Protein AF-A0A968EZ42-F1 (afdb_monomer_lite)

Structure (mmCIF, N/CA/C/O backbone):
data_AF-A0A968EZ42-F1
#
_entry.id   AF-A0A968EZ42-F1
#
loop_
_atom_site.group_PDB
_atom_site.id
_atom_site.type_symbol
_atom_site.label_atom_id
_atom_site.label_alt_id
_atom_site.label_comp_id
_atom_site.label_asym_id
_atom_site.label_entity_id
_atom_site.label_seq_id
_atom_site.pdbx_PDB_ins_code
_atom_site.Cartn_x
_atom_site.Cartn_y
_atom_site.Cartn_z
_atom_site.occupancy
_atom_site.B_iso_or_equiv
_atom_site.auth_seq_id
_atom_site.auth_comp_id
_atom_site.auth_asym_id
_atom_site.auth_atom_id
_atom_site.pdbx_PDB_model_num
ATOM 1 N N . MET A 1 1 ? 14.935 3.195 9.522 1.00 44.88 1 MET A N 1
ATOM 2 C CA . MET A 1 1 ? 14.683 4.555 10.051 1.00 44.88 1 MET A CA 1
ATOM 3 C C . MET A 1 1 ? 13.265 4.922 9.641 1.00 44.88 1 MET A C 1
ATOM 5 O O . MET A 1 1 ? 13.025 5.010 8.445 1.00 44.88 1 MET A O 1
ATOM 9 N N . LEU A 1 2 ? 12.325 5.014 10.585 1.00 53.47 2 LEU A N 1
ATOM 10 C CA . LEU A 1 2 ? 10.928 5.356 10.293 1.00 53.47 2 LEU A CA 1
ATOM 11 C C . LEU A 1 2 ? 10.885 6.849 9.913 1.00 53.47 2 LEU A C 1
ATOM 13 O O . LEU A 1 2 ? 11.255 7.695 10.728 1.00 53.47 2 LEU A O 1
ATOM 17 N N . LYS A 1 3 ? 10.536 7.184 8.664 1.00 55.44 3 LYS A N 1
ATOM 18 C CA . LYS A 1 3 ? 10.188 8.572 8.308 1.00 55.44 3 LYS A CA 1
ATOM 19 C C . LYS A 1 3 ? 8.899 8.932 9.048 1.00 55.44 3 LYS A C 1
ATOM 21 O O . LYS A 1 3 ? 8.080 8.052 9.277 1.00 55.44 3 LYS A O 1
ATOM 26 N N . ALA A 1 4 ? 8.725 10.199 9.422 1.00 53.81 4 ALA A N 1
ATOM 27 C CA . ALA A 1 4 ? 7.500 10.651 10.074 1.00 53.81 4 ALA A CA 1
ATOM 28 C C . ALA A 1 4 ? 6.282 10.298 9.204 1.00 53.81 4 ALA A C 1
ATOM 30 O O . ALA A 1 4 ? 6.166 10.774 8.074 1.00 53.81 4 ALA A O 1
ATOM 31 N N . VAL A 1 5 ? 5.421 9.434 9.735 1.00 63.56 5 VAL A N 1
ATOM 32 C CA . VAL A 1 5 ? 4.149 9.048 9.134 1.00 63.56 5 VAL A CA 1
ATOM 33 C C . VAL A 1 5 ? 3.076 9.869 9.837 1.00 63.56 5 VAL A C 1
ATOM 35 O O . VAL A 1 5 ? 2.955 9.809 11.058 1.00 63.56 5 VAL A O 1
ATOM 38 N N . TYR A 1 6 ? 2.332 10.676 9.089 1.00 76.12 6 TYR A N 1
ATOM 39 C CA . TYR A 1 6 ? 1.188 11.411 9.621 1.00 76.12 6 TYR A CA 1
ATOM 40 C C . TYR A 1 6 ? -0.084 10.770 9.075 1.00 76.12 6 TYR A C 1
ATOM 42 O O . TYR A 1 6 ? -0.190 10.577 7.868 1.00 76.12 6 TYR A O 1
ATOM 50 N N . GLY A 1 7 ? -1.036 10.464 9.959 1.00 81.69 7 GLY A N 1
ATOM 51 C CA . GLY A 1 7 ? -2.366 9.985 9.573 1.00 81.69 7 GLY A CA 1
ATOM 52 C C . GLY A 1 7 ? -2.571 8.469 9.567 1.00 81.69 7 GLY A C 1
ATOM 53 O O . GLY A 1 7 ? -3.683 8.061 9.279 1.00 81.69 7 GLY A O 1
ATOM 54 N N . LEU A 1 8 ? -1.562 7.662 9.916 1.00 87.38 8 LEU A N 1
ATOM 55 C CA . LEU A 1 8 ? -1.720 6.210 10.091 1.00 87.38 8 LEU A CA 1
ATOM 56 C C . LEU A 1 8 ? -1.780 5.839 11.572 1.00 87.38 8 LEU A C 1
ATOM 58 O O . LEU A 1 8 ? -1.131 6.487 12.406 1.00 87.38 8 LEU A O 1
ATOM 62 N N . SER A 1 9 ? -2.512 4.779 11.899 1.00 89.69 9 SER A N 1
ATOM 63 C CA . SER A 1 9 ? -2.567 4.243 13.254 1.00 89.69 9 SER A CA 1
ATOM 64 C C . SER A 1 9 ? -1.209 3.708 13.709 1.00 89.69 9 SER A C 1
ATOM 66 O O . SER A 1 9 ? -0.286 3.446 12.930 1.00 89.69 9 SER A O 1
ATOM 68 N N . GLN A 1 10 ? -1.072 3.553 15.025 1.00 89.06 10 GLN A N 1
ATOM 69 C CA . GLN A 1 10 ? 0.106 2.918 15.608 1.00 89.06 10 GLN A CA 1
ATOM 70 C C . GLN A 1 10 ? 0.191 1.440 15.222 1.00 89.06 10 GLN A C 1
ATOM 72 O O . GLN A 1 10 ? 1.290 0.940 15.008 1.00 89.06 10 GLN A O 1
ATOM 77 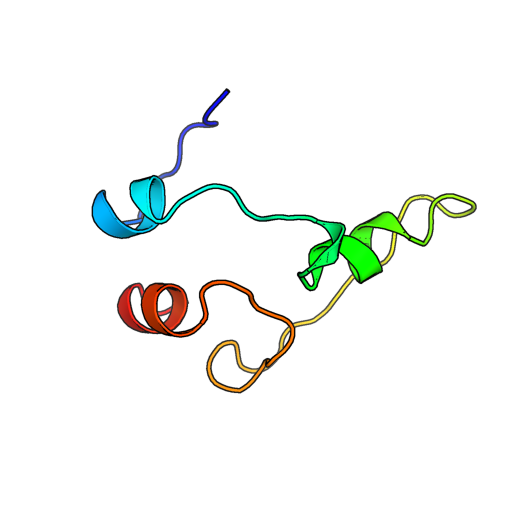N N . GLU A 1 11 ? -0.953 0.766 15.107 1.00 89.38 11 GLU A N 1
ATOM 78 C CA . GLU A 1 11 ? -1.041 -0.641 14.727 1.00 89.38 11 GLU A CA 1
ATOM 79 C C . GLU A 1 11 ? -0.463 -0.852 13.327 1.00 89.38 11 GLU A C 1
ATOM 81 O O . GLU A 1 11 ? 0.514 -1.591 13.178 1.00 89.38 11 GLU A O 1
ATOM 86 N N . TYR A 1 12 ? -0.914 -0.063 12.349 1.00 87.38 12 TYR A N 1
ATOM 87 C CA . TYR A 1 12 ? -0.404 -0.111 10.979 1.00 87.38 12 TYR A CA 1
ATOM 88 C C . TYR A 1 12 ? 1.086 0.222 10.867 1.00 87.38 12 TYR A C 1
ATOM 90 O O . TYR A 1 12 ? 1.810 -0.364 10.063 1.00 87.38 12 TYR A O 1
ATOM 98 N N . GLN A 1 13 ? 1.588 1.139 11.697 1.00 87.38 13 GLN A N 1
ATOM 99 C CA . GLN A 1 13 ? 3.022 1.444 11.753 1.00 87.38 13 GLN A CA 1
ATOM 100 C C . GLN A 1 13 ? 3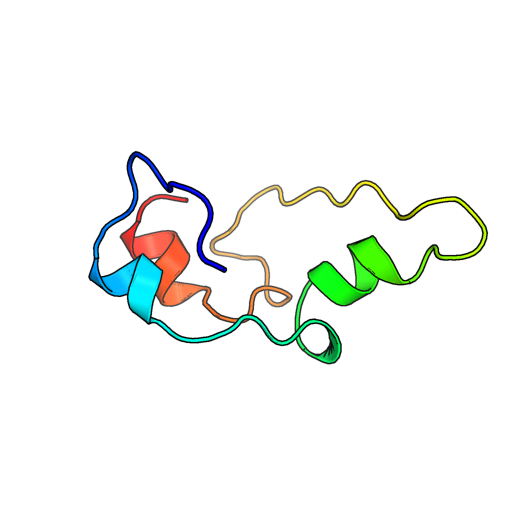.859 0.287 12.321 1.00 87.38 13 GLN A C 1
ATOM 102 O O . GLN A 1 13 ? 5.063 0.218 12.063 1.00 87.38 13 GLN A O 1
ATOM 107 N N . THR A 1 14 ? 3.244 -0.608 13.097 1.00 89.50 14 THR A N 1
ATOM 108 C CA . THR A 1 14 ? 3.914 -1.727 13.779 1.00 89.50 14 THR A CA 1
ATOM 109 C C . THR A 1 14 ? 3.603 -3.106 13.197 1.00 89.50 14 THR A C 1
ATOM 111 O O . THR A 1 14 ? 4.154 -4.085 13.696 1.00 89.50 14 THR A O 1
ATOM 114 N N . LYS A 1 15 ? 2.818 -3.191 12.111 1.00 88.38 15 LYS A N 1
ATOM 115 C CA . LYS A 1 15 ? 2.429 -4.445 11.428 1.00 88.38 15 LYS A CA 1
ATOM 116 C C . LYS A 1 15 ? 3.595 -5.326 10.966 1.00 88.38 15 LYS A C 1
ATOM 118 O O . LYS A 1 15 ? 3.444 -6.520 10.731 1.00 88.38 15 LYS A O 1
ATOM 123 N N . GLY A 1 16 ? 4.780 -4.735 10.865 1.00 87.50 16 GLY A N 1
ATOM 124 C CA . GLY A 1 16 ? 6.006 -5.411 10.474 1.00 87.50 16 GLY A CA 1
ATOM 125 C C . GLY A 1 16 ? 6.658 -4.762 9.256 1.00 87.50 16 GLY A C 1
ATOM 126 O O . GLY A 1 16 ? 6.141 -3.789 8.699 1.00 87.50 16 GLY A O 1
ATOM 127 N N . PRO A 1 17 ? 7.854 -5.235 8.878 1.00 87.62 17 PRO A N 1
ATOM 128 C CA . PRO A 1 17 ? 8.544 -4.744 7.697 1.00 87.62 17 PRO A CA 1
ATOM 129 C C . PRO A 1 17 ? 7.852 -5.235 6.423 1.00 87.62 17 PRO A C 1
ATOM 131 O O . PRO A 1 17 ? 7.465 -6.392 6.333 1.00 87.62 17 PRO A O 1
ATOM 134 N N . VAL A 1 18 ? 7.790 -4.380 5.402 1.00 86.25 18 VAL A N 1
ATOM 135 C CA . VAL A 1 18 ? 7.457 -4.826 4.044 1.00 86.25 18 VAL A CA 1
ATOM 136 C C . VAL A 1 18 ? 8.675 -5.522 3.444 1.00 86.25 18 VAL A C 1
ATOM 138 O O . VAL A 1 18 ? 9.763 -4.935 3.401 1.00 86.25 18 VAL A O 1
ATOM 141 N N . ILE A 1 19 ? 8.496 -6.756 2.988 1.00 87.38 19 ILE A N 1
ATOM 142 C CA . ILE A 1 19 ? 9.518 -7.524 2.278 1.00 87.38 19 ILE A CA 1
ATOM 143 C C . ILE A 1 19 ? 9.371 -7.216 0.790 1.00 87.38 19 ILE A C 1
ATOM 145 O O . ILE A 1 19 ? 8.320 -7.443 0.191 1.00 87.38 19 ILE A O 1
ATOM 149 N N . ALA A 1 20 ? 10.409 -6.626 0.200 1.00 81.94 20 ALA A N 1
ATOM 150 C CA . ALA A 1 20 ? 10.328 -6.107 -1.161 1.00 81.94 20 ALA A CA 1
ATOM 151 C C . ALA A 1 20 ? 10.035 -7.228 -2.161 1.00 81.94 20 ALA A C 1
ATOM 153 O O . ALA A 1 20 ? 9.153 -7.065 -2.990 1.00 81.94 20 ALA A O 1
ATOM 154 N N . GLU A 1 21 ? 10.698 -8.371 -1.999 1.00 81.31 21 GLU A N 1
ATOM 155 C CA . GLU A 1 21 ? 10.620 -9.551 -2.862 1.00 81.31 21 GLU A CA 1
ATOM 156 C C . GLU A 1 21 ? 9.251 -10.247 -2.843 1.00 81.31 21 GLU A C 1
ATOM 158 O O . GLU A 1 21 ? 8.940 -11.018 -3.748 1.00 81.31 21 GLU A O 1
ATOM 163 N N . GLU A 1 22 ? 8.442 -9.986 -1.818 1.00 77.44 22 GLU A N 1
ATOM 164 C CA . GLU A 1 22 ? 7.124 -10.596 -1.608 1.00 77.44 22 GLU A CA 1
ATOM 165 C C . GLU A 1 22 ? 5.980 -9.603 -1.845 1.00 77.44 22 GLU A C 1
ATOM 167 O O . GLU A 1 22 ? 4.822 -9.924 -1.588 1.00 77.44 22 GLU A O 1
ATOM 172 N N . SER A 1 23 ? 6.285 -8.383 -2.294 1.00 82.44 23 SER A N 1
ATOM 173 C CA . SER A 1 23 ? 5.290 -7.326 -2.449 1.00 82.44 23 SER A CA 1
ATOM 174 C C . SER A 1 23 ? 5.394 -6.617 -3.792 1.00 82.44 23 SER A C 1
ATOM 176 O O . SER A 1 23 ? 6.383 -6.714 -4.517 1.00 82.44 23 SER A O 1
ATOM 178 N N . ILE A 1 24 ? 4.383 -5.805 -4.082 1.00 84.81 24 ILE A N 1
ATOM 179 C CA . ILE A 1 24 ? 4.341 -4.858 -5.203 1.00 84.81 24 ILE A CA 1
ATOM 180 C C . ILE A 1 24 ? 5.586 -3.950 -5.313 1.00 84.81 24 ILE A C 1
ATOM 182 O O . ILE A 1 24 ? 5.887 -3.406 -6.377 1.00 84.81 24 ILE A O 1
ATOM 186 N N . TYR A 1 25 ? 6.361 -3.809 -4.230 1.00 82.31 25 TYR A N 1
ATOM 187 C CA . TYR A 1 25 ? 7.646 -3.114 -4.253 1.00 82.31 25 TYR A CA 1
ATOM 188 C C . TYR A 1 25 ? 8.659 -3.779 -5.179 1.00 82.31 25 TYR A C 1
ATOM 190 O O . TYR A 1 25 ? 9.483 -3.065 -5.749 1.00 82.31 25 TYR A O 1
ATOM 198 N N . GLN A 1 26 ? 8.598 -5.098 -5.367 1.00 81.56 26 GLN A N 1
ATOM 199 C CA . GLN A 1 26 ? 9.456 -5.784 -6.321 1.00 81.56 26 GLN A CA 1
ATOM 200 C C . GLN A 1 26 ? 9.253 -5.210 -7.725 1.00 81.56 26 GLN A C 1
ATOM 202 O O . GLN A 1 26 ? 10.218 -4.756 -8.328 1.00 81.56 26 GLN A O 1
ATOM 207 N N . GLU A 1 27 ? 8.009 -5.081 -8.194 1.00 79.69 27 GLU A N 1
ATOM 208 C CA . GLU A 1 27 ? 7.699 -4.461 -9.492 1.00 79.69 27 GLU A CA 1
ATOM 209 C C . GLU A 1 27 ? 8.142 -2.993 -9.565 1.00 79.69 27 GLU A C 1
ATOM 211 O O . GLU A 1 27 ? 8.614 -2.529 -10.606 1.00 79.69 27 GLU A O 1
ATOM 216 N N . MET A 1 28 ? 8.039 -2.248 -8.461 1.00 78.00 28 MET A N 1
ATOM 217 C CA . MET A 1 28 ? 8.518 -0.863 -8.396 1.00 78.00 28 MET A CA 1
ATOM 218 C C . MET A 1 28 ? 10.047 -0.782 -8.546 1.00 78.00 28 MET A C 1
ATOM 220 O O . MET A 1 28 ? 10.565 0.140 -9.182 1.00 78.00 28 MET A O 1
ATOM 224 N N . ILE A 1 29 ? 10.777 -1.741 -7.970 1.00 76.56 29 ILE A N 1
ATOM 225 C CA . ILE A 1 29 ? 12.241 -1.730 -7.869 1.00 76.56 29 ILE A CA 1
ATOM 226 C C . ILE A 1 29 ? 12.910 -2.478 -9.036 1.00 76.56 29 ILE A C 1
ATOM 228 O O . ILE A 1 29 ? 14.034 -2.131 -9.393 1.00 76.56 29 ILE A O 1
ATOM 232 N N . GLU A 1 30 ? 12.270 -3.480 -9.640 1.00 68.81 30 GLU A N 1
ATOM 233 C CA . GLU A 1 30 ? 12.875 -4.381 -10.635 1.00 68.81 30 GLU A CA 1
ATOM 234 C C . GLU A 1 30 ? 13.186 -3.731 -11.988 1.00 68.81 30 GLU A C 1
ATOM 236 O O . GLU A 1 30 ? 14.021 -4.248 -12.726 1.00 68.81 30 GLU A O 1
ATOM 241 N N . ASN A 1 31 ? 12.682 -2.531 -12.283 1.00 57.06 31 ASN A N 1
ATOM 242 C CA . ASN A 1 31 ? 13.139 -1.739 -13.435 1.00 57.06 31 ASN A CA 1
ATOM 243 C C . ASN A 1 31 ? 14.470 -1.002 -13.163 1.00 57.06 31 ASN A C 1
ATOM 245 O O . ASN A 1 31 ? 14.617 0.193 -13.441 1.00 57.06 31 ASN A O 1
ATOM 249 N N . ARG A 1 32 ? 15.465 -1.706 -12.604 1.00 53.41 32 ARG A N 1
ATOM 250 C CA . ARG A 1 32 ? 16.753 -1.120 -12.175 1.00 53.41 32 ARG A CA 1
ATOM 251 C C . ARG A 1 32 ? 17.580 -0.529 -13.314 1.00 53.41 32 ARG A C 1
ATOM 253 O O . ARG A 1 32 ? 18.331 0.410 -13.066 1.00 53.41 32 ARG A O 1
ATOM 260 N N . ASP A 1 33 ? 17.385 -1.003 -14.541 1.00 61.19 33 ASP A N 1
ATOM 261 C CA . ASP A 1 33 ? 18.064 -0.463 -15.724 1.00 61.19 33 ASP A CA 1
ATOM 262 C C . ASP A 1 33 ? 17.452 0.865 -16.222 1.00 61.19 33 ASP A C 1
ATOM 264 O O . ASP A 1 33 ? 18.115 1.599 -16.950 1.00 61.19 33 ASP A O 1
ATOM 268 N N . ASN A 1 34 ? 16.232 1.223 -15.784 1.00 54.81 34 ASN A N 1
ATOM 269 C CA . ASN A 1 34 ? 15.495 2.424 -16.220 1.00 54.81 34 ASN A CA 1
ATOM 270 C C . ASN A 1 34 ? 15.018 3.348 -15.074 1.00 54.81 34 ASN A C 1
ATOM 272 O O . ASN A 1 34 ? 14.287 4.303 -15.328 1.00 54.81 34 ASN A O 1
ATOM 276 N N . GLY A 1 35 ? 15.442 3.114 -13.826 1.00 63.44 35 GLY A N 1
ATOM 277 C CA . GLY A 1 35 ? 15.114 3.990 -12.688 1.00 63.44 35 GLY A CA 1
ATOM 278 C C . GLY A 1 35 ? 13.847 3.626 -11.899 1.00 63.44 35 GLY A C 1
ATOM 279 O O . GLY A 1 35 ? 13.357 4.464 -11.145 1.00 63.44 35 GLY A O 1
ATOM 280 N N . GLY A 1 36 ? 13.360 2.386 -12.020 1.00 67.31 36 GLY A N 1
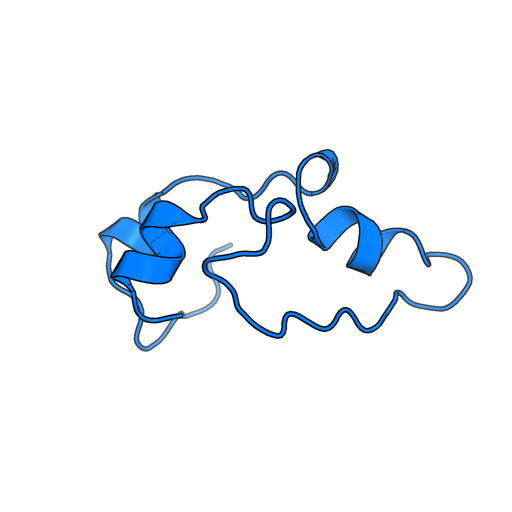ATOM 281 C CA . GLY A 1 36 ? 12.138 1.898 -11.370 1.00 67.31 36 GLY A CA 1
ATOM 282 C C . GLY A 1 36 ? 10.881 2.091 -12.224 1.00 67.31 36 GLY A C 1
ATOM 283 O O . GLY A 1 36 ? 10.884 2.828 -13.209 1.00 67.31 36 GLY A O 1
ATOM 284 N N . SER A 1 37 ? 9.807 1.392 -11.863 1.00 73.94 37 SER A N 1
ATOM 285 C CA . SER 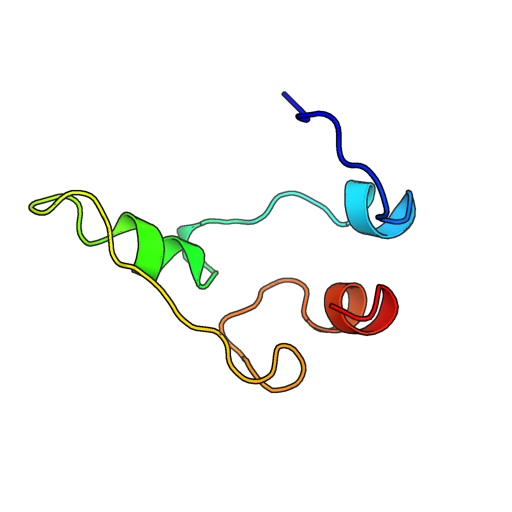A 1 37 ? 8.504 1.478 -12.540 1.00 73.94 37 SER A CA 1
ATOM 286 C C . SER A 1 37 ? 7.555 2.333 -11.713 1.00 73.94 37 SER A C 1
ATOM 288 O O . SER A 1 37 ? 7.491 2.174 -10.494 1.00 73.94 37 SER A O 1
ATOM 290 N N . VAL A 1 38 ? 6.755 3.180 -12.364 1.00 81.81 38 VAL A N 1
ATOM 291 C CA . VAL A 1 38 ? 5.518 3.649 -11.730 1.00 81.81 38 VAL A CA 1
ATOM 292 C C . VAL A 1 38 ? 4.584 2.449 -11.648 1.00 81.81 38 VAL A C 1
ATOM 294 O O . VAL A 1 38 ? 4.305 1.823 -12.670 1.00 81.81 38 VAL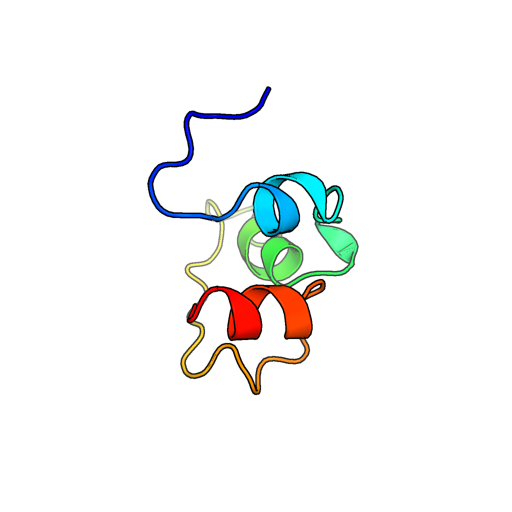 A O 1
ATOM 297 N N . VAL A 1 39 ? 4.134 2.125 -10.440 1.00 84.69 39 VAL A N 1
ATOM 298 C CA . VAL A 1 39 ? 3.145 1.074 -10.210 1.00 84.69 39 VAL A CA 1
ATOM 299 C C . VAL A 1 39 ? 1.854 1.731 -9.752 1.00 84.69 39 VAL A C 1
ATOM 301 O O . VAL A 1 39 ? 1.857 2.554 -8.838 1.00 84.69 39 VAL A O 1
ATOM 304 N N . GLU A 1 40 ? 0.760 1.380 -10.415 1.00 87.56 40 GLU A N 1
ATOM 305 C CA . GLU A 1 40 ? -0.578 1.852 -10.083 1.00 87.56 40 GLU A CA 1
ATOM 306 C C . GLU A 1 40 ? -1.336 0.751 -9.336 1.00 87.56 40 GLU A C 1
ATOM 308 O O . GLU A 1 40 ? -1.317 -0.419 -9.734 1.00 87.56 40 GLU A O 1
ATOM 313 N N . VAL A 1 41 ? -2.011 1.146 -8.258 1.00 88.19 41 VAL A N 1
ATOM 314 C CA . VAL A 1 41 ? -2.950 0.318 -7.496 1.00 88.19 41 VAL A CA 1
ATOM 315 C C . VAL A 1 41 ? -4.298 1.018 -7.564 1.00 88.19 41 VAL A C 1
ATOM 317 O O . VAL A 1 41 ? -4.426 2.158 -7.121 1.00 88.19 41 VAL A O 1
ATOM 320 N N . TYR A 1 42 ? -5.280 0.363 -8.179 1.00 88.50 42 TYR A N 1
ATOM 321 C CA . TYR A 1 42 ? -6.608 0.942 -8.401 1.00 88.50 42 TYR A CA 1
ATOM 322 C C . TYR A 1 42 ? -7.545 0.710 -7.218 1.00 88.50 42 TYR A C 1
ATOM 324 O O . TYR A 1 42 ? -8.304 1.601 -6.847 1.00 88.50 42 TYR A O 1
ATOM 332 N N . ASP A 1 43 ? -7.485 -0.490 -6.646 1.00 91.06 43 ASP A N 1
ATOM 333 C CA . ASP A 1 43 ? -8.245 -0.892 -5.472 1.00 91.06 43 ASP A CA 1
ATOM 334 C C . ASP A 1 43 ? -7.319 -1.709 -4.581 1.00 91.06 43 ASP A C 1
ATOM 336 O O . ASP A 1 43 ? -6.970 -2.845 -4.901 1.00 91.06 43 ASP A O 1
ATOM 340 N N . VAL A 1 44 ? -6.905 -1.093 -3.477 1.00 89.69 44 VAL A N 1
ATOM 341 C CA . VAL A 1 44 ? -6.012 -1.701 -2.493 1.00 89.69 44 VAL A CA 1
ATOM 342 C C . VAL A 1 44 ? -6.615 -2.997 -1.982 1.00 89.69 44 VAL A C 1
ATOM 344 O O . VAL A 1 44 ? -5.900 -3.984 -1.949 1.00 89.69 44 VAL A O 1
ATOM 347 N N . SER A 1 45 ? -7.925 -3.044 -1.706 1.00 90.62 45 SER A N 1
ATOM 348 C CA . SER A 1 45 ? -8.608 -4.208 -1.123 1.00 90.62 45 SER A CA 1
ATOM 349 C C . SER A 1 45 ? -8.627 -5.451 -2.019 1.00 90.62 45 SER A C 1
ATOM 351 O O . SER A 1 45 ? -8.939 -6.543 -1.540 1.00 90.62 45 SER A O 1
ATOM 353 N N . GLN A 1 46 ? -8.328 -5.291 -3.309 1.00 92.31 46 GLN A N 1
ATOM 354 C CA . GLN A 1 46 ? -8.337 -6.363 -4.305 1.00 92.31 46 GLN A CA 1
ATOM 355 C C . GLN A 1 46 ? -6.942 -6.653 -4.878 1.00 92.31 46 GLN A C 1
ATOM 357 O O . GLN A 1 46 ? -6.825 -7.488 -5.775 1.00 92.31 46 GLN A O 1
ATOM 362 N N . ASP A 1 47 ? -5.896 -5.974 -4.399 1.00 90.62 47 ASP A N 1
ATOM 363 C CA . ASP A 1 47 ? -4.538 -6.139 -4.911 1.00 90.62 47 ASP A CA 1
ATOM 364 C C . ASP A 1 47 ? -3.775 -7.196 -4.103 1.00 90.62 47 ASP A C 1
ATOM 366 O O . ASP A 1 47 ? -3.255 -6.942 -3.014 1.00 90.62 47 ASP A O 1
ATOM 370 N N . ASP A 1 48 ? -3.702 -8.407 -4.651 1.00 89.25 48 ASP A N 1
ATOM 371 C CA . ASP A 1 48 ? -3.028 -9.557 -4.042 1.00 89.25 48 ASP A CA 1
ATOM 372 C C . ASP A 1 48 ? -1.496 -9.424 -3.996 1.00 89.25 48 ASP A C 1
ATOM 374 O O . ASP A 1 48 ? -0.828 -10.218 -3.330 1.00 89.25 48 ASP A O 1
ATOM 378 N N . ARG A 1 49 ? -0.929 -8.388 -4.630 1.00 90.12 49 ARG A N 1
ATOM 379 C CA . ARG A 1 49 ? 0.499 -8.044 -4.534 1.00 90.12 49 ARG A CA 1
ATOM 380 C C . ARG A 1 49 ? 0.833 -7.319 -3.224 1.00 90.12 49 ARG A C 1
ATOM 382 O O . ARG A 1 49 ? 2.010 -7.053 -2.954 1.00 90.12 49 ARG A O 1
ATOM 389 N N . LEU A 1 50 ? -0.163 -6.940 -2.418 1.00 89.69 50 LEU A N 1
ATOM 390 C CA . LEU A 1 50 ? 0.037 -6.286 -1.125 1.00 89.69 50 LEU A CA 1
ATOM 391 C C . LEU A 1 50 ? 0.206 -7.305 0.004 1.00 89.69 50 LEU A C 1
ATOM 393 O O . LEU A 1 50 ? -0.665 -8.118 0.282 1.00 89.69 50 LEU A O 1
ATOM 397 N N . GLN A 1 51 ? 1.312 -7.178 0.737 1.00 90.75 51 GLN A N 1
ATOM 398 C CA . GLN A 1 51 ? 1.647 -8.075 1.847 1.00 90.75 51 GLN A CA 1
ATOM 399 C C . GLN A 1 51 ? 0.744 -7.908 3.082 1.00 90.75 51 GLN A C 1
ATOM 401 O O . GLN A 1 51 ? 0.565 -8.848 3.846 1.00 90.75 51 GLN A O 1
ATOM 406 N N . TYR A 1 52 ? 0.190 -6.711 3.279 1.00 90.38 52 TYR A N 1
ATOM 407 C CA . TYR A 1 52 ? -0.582 -6.322 4.464 1.00 90.38 52 TYR A CA 1
ATOM 408 C C . TYR A 1 52 ? -1.909 -5.697 4.034 1.00 90.38 52 TYR A C 1
ATOM 410 O O . TYR A 1 52 ? -2.143 -4.500 4.231 1.00 90.38 52 TYR A O 1
ATOM 418 N N . LEU A 1 53 ? -2.691 -6.494 3.306 1.00 90.94 53 LEU A N 1
ATOM 419 C CA . LEU A 1 53 ? -3.950 -6.090 2.690 1.00 90.94 53 LEU A CA 1
ATOM 420 C C . LEU A 1 53 ? -4.999 -5.718 3.742 1.00 90.94 53 LEU A C 1
ATOM 422 O O . LEU A 1 53 ? -5.611 -4.658 3.654 1.00 90.94 53 LEU A O 1
ATOM 426 N N . GLU A 1 54 ? -5.186 -6.586 4.734 1.00 91.75 54 GLU A N 1
ATOM 427 C CA . GLU A 1 54 ? -6.191 -6.416 5.784 1.00 91.75 54 GLU A CA 1
ATOM 428 C C . GLU A 1 54 ? -5.914 -5.147 6.591 1.00 91.75 54 GLU A C 1
ATOM 430 O O . GLU A 1 54 ? -6.780 -4.282 6.699 1.00 91.75 54 GLU A O 1
ATOM 435 N N . GLU A 1 55 ? -4.667 -4.957 7.021 1.00 92.94 55 GLU A N 1
ATOM 436 C CA . GLU A 1 55 ? -4.265 -3.772 7.772 1.00 92.94 55 GLU A CA 1
ATOM 437 C C . GLU A 1 55 ? -4.385 -2.496 6.925 1.00 92.94 55 GLU A C 1
ATOM 439 O O . GLU A 1 55 ? -4.665 -1.426 7.456 1.00 92.94 55 GLU A O 1
ATOM 444 N N . ALA A 1 56 ? -4.168 -2.566 5.604 1.00 89.94 56 ALA A N 1
ATOM 445 C CA . ALA A 1 56 ? -4.328 -1.402 4.724 1.00 89.94 56 ALA A CA 1
ATOM 446 C C . ALA A 1 56 ? -5.798 -0.998 4.592 1.00 89.94 56 ALA A C 1
ATOM 448 O O . ALA A 1 56 ? -6.122 0.186 4.688 1.00 89.94 56 ALA A O 1
ATOM 449 N N . VAL A 1 57 ? -6.685 -1.982 4.459 1.00 92.44 57 VAL A N 1
ATOM 450 C CA . VAL A 1 57 ? -8.132 -1.757 4.419 1.00 92.44 57 VAL A CA 1
ATOM 451 C C . VAL A 1 57 ? -8.644 -1.195 5.749 1.00 92.44 57 VAL A C 1
ATOM 453 O O . VAL A 1 57 ? -9.482 -0.292 5.738 1.00 92.44 57 VAL A O 1
ATOM 456 N N . GLU A 1 58 ? -8.129 -1.663 6.888 1.00 92.81 58 GLU A N 1
ATOM 457 C CA . GLU A 1 58 ? -8.483 -1.131 8.214 1.00 92.81 58 GLU A CA 1
ATOM 458 C C . GLU A 1 58 ? -8.094 0.345 8.392 1.00 92.81 58 GLU A C 1
ATOM 460 O O . GLU A 1 58 ? -8.839 1.111 9.009 1.00 92.81 58 GLU A O 1
ATOM 465 N N . GLU A 1 59 ? -6.980 0.773 7.793 1.00 89.75 59 GLU A N 1
ATOM 466 C CA . GLU A 1 59 ? -6.576 2.185 7.742 1.00 89.75 59 GLU A CA 1
ATOM 467 C C . GLU A 1 59 ? -7.380 3.026 6.736 1.00 89.75 59 GLU A C 1
ATOM 469 O O . GLU A 1 59 ? -7.241 4.253 6.711 1.00 89.75 59 GLU A O 1
ATOM 474 N N . GLY A 1 60 ? -8.215 2.399 5.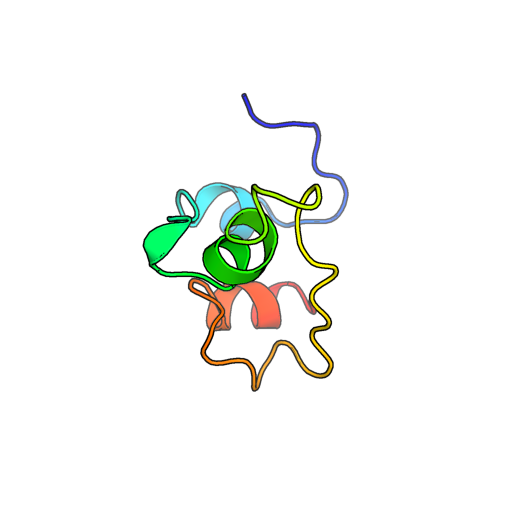902 1.00 87.44 60 GLY A N 1
ATOM 475 C CA . GLY A 1 60 ? -8.944 3.062 4.821 1.00 87.44 60 GLY A CA 1
ATOM 476 C C . GLY A 1 60 ? -8.054 3.498 3.653 1.00 87.44 60 GLY A C 1
ATOM 477 O O . GLY A 1 60 ? -8.348 4.519 3.022 1.00 87.44 60 GLY A O 1
ATOM 478 N N . ILE A 1 61 ? -6.962 2.763 3.410 1.00 84.81 61 ILE A N 1
ATOM 479 C CA . ILE A 1 61 ? -6.030 2.943 2.283 1.00 84.81 61 ILE A CA 1
ATOM 480 C C . ILE A 1 61 ? -6.567 2.242 1.035 1.00 84.81 61 ILE A C 1
ATOM 482 O O . ILE A 1 61 ? -7.093 1.115 1.162 1.00 84.81 61 ILE A O 1
#

Foldseek 3Di:
DDDDDPQADPCLVVVDDDDCVQAPVVQQCVVVVPNGDDDDDPDLCPDPRHPPSVSCVVSVD

Radius of gyration: 12.72 Å; chains: 1; bounding box: 27×22×32 Å

pLDDT: mean 80.98, std 12.46, range [44.88, 92.94]

Secondary structure (DSSP, 8-state):
--PPP-S--HHHHHS-PPPGGGSTHHHHHS-TTTT------S-GGG-TT-TTHHHHHHTT-

Sequence (61 aa):
MLKAVYGLSQEYQTKGPVIAEESIYQEMIENRDNGGSVVEVYDVSQDDRLQYLEEAVEEGI